Protein AF-A0A2H3KQE1-F1 (afdb_monomer)

Sequence (94 aa):
MSKENTKMSHEEELAEQARLIAWLQEQLEHQRAVNAELRRAVADLARTFQESLAAAYEAGESGDLEAIRRITRANQQHWQSYLQQIVAAARREK

Mean predicted aligned error: 8.05 Å

Organism: NCBI:txid1506545

Structure (mmCIF, N/CA/C/O backbone):
data_AF-A0A2H3KQE1-F1
#
_entry.id   AF-A0A2H3KQE1-F1
#
loop_
_atom_site.group_PDB
_atom_site.id
_atom_site.type_symbol
_atom_site.label_atom_id
_atom_site.label_alt_id
_atom_site.label_comp_id
_atom_site.label_asym_id
_atom_site.label_entity_id
_atom_site.label_seq_id
_atom_site.pdbx_PDB_ins_code
_atom_site.Cartn_x
_atom_site.Cartn_y
_atom_site.Cartn_z
_atom_site.occupancy
_atom_site.B_iso_or_equiv
_atom_site.auth_seq_id
_atom_site.auth_comp_id
_atom_site.auth_asym_id
_atom_site.auth_atom_id
_atom_site.pdbx_PDB_model_num
ATOM 1 N N . MET A 1 1 ? 43.157 20.644 -22.203 1.00 39.69 1 MET A N 1
ATOM 2 C CA . MET A 1 1 ? 42.815 19.347 -22.822 1.00 39.69 1 MET A CA 1
ATOM 3 C C . MET A 1 1 ? 41.308 19.310 -23.012 1.00 39.69 1 MET A C 1
ATOM 5 O O . MET A 1 1 ? 40.592 19.010 -22.063 1.00 39.69 1 MET A O 1
ATOM 9 N N . SER A 1 2 ? 40.825 19.737 -24.181 1.00 43.09 2 SER A N 1
ATOM 10 C CA . SER A 1 2 ? 39.405 19.616 -24.530 1.00 43.09 2 SER A CA 1
ATOM 11 C C . SER A 1 2 ? 39.088 18.144 -24.732 1.00 43.09 2 SER A C 1
ATOM 13 O O . SER A 1 2 ? 39.783 17.476 -25.491 1.00 43.09 2 SER A O 1
ATOM 15 N N . LYS A 1 3 ? 38.066 17.641 -24.039 1.00 51.59 3 LYS A N 1
ATOM 16 C CA . LYS A 1 3 ? 37.493 16.333 -24.344 1.00 51.59 3 LYS A CA 1
ATOM 17 C C . LYS A 1 3 ? 36.925 16.428 -25.759 1.00 51.59 3 LYS A C 1
ATOM 19 O O . LYS A 1 3 ? 36.006 17.213 -25.986 1.00 51.59 3 LYS A O 1
ATOM 24 N N . GLU A 1 4 ? 37.518 15.705 -26.703 1.00 52.47 4 GLU A N 1
ATOM 25 C CA . GLU A 1 4 ? 36.911 15.479 -28.011 1.00 52.47 4 GLU A CA 1
ATOM 26 C C . GLU A 1 4 ? 35.539 14.859 -27.773 1.00 52.47 4 GLU A C 1
ATOM 28 O O . GLU A 1 4 ? 35.413 13.759 -27.240 1.00 52.47 4 GLU A O 1
ATOM 33 N N . ASN A 1 5 ? 34.498 15.617 -28.096 1.00 57.75 5 ASN A N 1
ATOM 34 C CA . ASN A 1 5 ? 33.145 15.104 -28.139 1.00 57.75 5 ASN A CA 1
ATOM 35 C C . ASN A 1 5 ? 33.034 14.338 -29.461 1.00 57.75 5 ASN A C 1
ATOM 37 O O . ASN A 1 5 ? 32.697 14.918 -30.495 1.00 57.75 5 ASN A O 1
ATOM 41 N N . THR A 1 6 ? 33.460 13.074 -29.459 1.00 66.94 6 THR A N 1
ATOM 42 C CA . THR A 1 6 ? 33.397 12.207 -30.635 1.00 66.94 6 THR A CA 1
ATOM 43 C C . THR A 1 6 ? 31.931 12.034 -31.011 1.00 66.94 6 THR A C 1
ATOM 45 O O . THR A 1 6 ? 31.137 11.489 -30.248 1.00 66.94 6 THR A O 1
ATOM 48 N N . LYS A 1 7 ? 31.554 12.573 -32.169 1.00 78.00 7 LYS A N 1
ATOM 49 C CA . LYS A 1 7 ? 30.201 12.465 -32.709 1.00 78.00 7 LYS A CA 1
ATOM 50 C C . LYS A 1 7 ? 29.947 10.990 -33.030 1.00 78.00 7 LYS A C 1
ATOM 52 O O . LYS A 1 7 ? 30.688 10.424 -33.831 1.00 78.00 7 LYS A O 1
ATOM 57 N N . MET A 1 8 ? 28.958 10.381 -32.376 1.00 78.31 8 MET A N 1
ATOM 58 C CA . MET A 1 8 ? 28.561 8.997 -32.646 1.00 78.31 8 MET A CA 1
ATOM 59 C C . MET A 1 8 ? 28.133 8.856 -34.110 1.00 78.31 8 MET A C 1
ATOM 61 O O . MET A 1 8 ? 27.592 9.792 -34.706 1.00 78.31 8 MET A O 1
ATOM 65 N N . SER A 1 9 ? 28.402 7.701 -34.709 1.00 89.81 9 SER A N 1
ATOM 66 C CA . SER A 1 9 ? 27.851 7.361 -36.017 1.00 89.81 9 SER A CA 1
ATOM 67 C C . SER A 1 9 ? 26.338 7.156 -35.924 1.00 89.81 9 SER A C 1
ATOM 69 O O . SER A 1 9 ? 25.792 6.873 -34.859 1.00 89.81 9 SER A O 1
ATOM 71 N N . HIS A 1 10 ? 25.644 7.263 -37.055 1.00 88.62 10 HIS A N 1
ATOM 72 C CA . HIS A 1 10 ? 24.193 7.086 -37.092 1.00 88.62 10 HIS A CA 1
ATOM 73 C C . HIS A 1 10 ? 23.749 5.689 -36.612 1.00 88.62 10 HIS A C 1
ATOM 75 O O . HIS A 1 10 ? 22.725 5.556 -35.949 1.00 88.62 10 HIS A O 1
ATOM 81 N N . GLU A 1 11 ? 24.536 4.647 -36.894 1.00 91.88 11 GLU A N 1
ATOM 82 C CA . GLU A 1 11 ? 24.263 3.284 -36.418 1.00 91.88 11 GLU A CA 1
ATOM 83 C C . GLU A 1 11 ? 24.436 3.165 -34.896 1.00 91.88 11 GLU A C 1
ATOM 85 O O . GLU A 1 11 ? 23.618 2.532 -34.228 1.00 91.88 11 GLU A O 1
ATOM 90 N N . GLU A 1 12 ? 25.449 3.827 -34.330 1.00 92.00 12 GLU A N 1
ATOM 91 C CA . GLU A 1 12 ? 25.657 3.900 -32.880 1.00 92.00 12 GLU A CA 1
ATOM 92 C C . GLU A 1 12 ? 24.550 4.706 -32.185 1.00 92.00 12 GLU A C 1
ATOM 94 O O . GLU A 1 12 ? 24.071 4.296 -31.129 1.00 92.00 12 GLU A O 1
ATOM 99 N N . GLU A 1 13 ? 24.087 5.805 -32.790 1.00 93.88 13 GLU A N 1
ATOM 100 C CA . GLU A 1 13 ? 22.943 6.586 -32.302 1.00 93.88 13 GLU A CA 1
ATOM 101 C C . GLU A 1 13 ? 21.656 5.749 -32.269 1.00 93.88 13 GLU A C 1
ATOM 103 O O . GLU A 1 13 ? 20.919 5.791 -31.282 1.00 93.88 13 GLU A O 1
ATOM 108 N N . LEU A 1 14 ? 21.389 4.957 -33.313 1.00 95.56 14 LEU A N 1
ATOM 109 C CA . LEU A 1 14 ? 20.220 4.074 -33.375 1.00 95.56 14 LEU A CA 1
ATOM 110 C C . LEU A 1 14 ? 20.303 2.937 -32.349 1.00 95.56 14 LEU A C 1
ATOM 112 O O . LEU A 1 14 ? 19.311 2.632 -31.683 1.00 95.56 14 LEU A O 1
ATOM 116 N N . ALA A 1 15 ? 21.480 2.328 -32.184 1.00 95.56 15 ALA A N 1
ATOM 117 C CA . ALA A 1 15 ? 21.698 1.295 -31.176 1.00 95.56 15 ALA A CA 1
ATOM 118 C C . ALA A 1 15 ? 21.535 1.848 -29.752 1.00 95.56 15 ALA A C 1
ATOM 120 O O . ALA A 1 15 ? 20.940 1.198 -28.889 1.00 95.56 15 ALA A O 1
ATOM 121 N N . GLU A 1 16 ? 22.020 3.064 -29.499 1.00 94.25 16 GLU A N 1
ATOM 122 C CA . GLU A 1 16 ? 21.836 3.740 -28.217 1.00 94.25 16 GLU A CA 1
ATOM 123 C C . GLU A 1 16 ? 20.374 4.097 -27.962 1.00 94.25 16 GLU A C 1
ATOM 125 O O . GLU A 1 16 ? 19.845 3.817 -26.886 1.00 94.25 16 GLU A O 1
ATOM 130 N N . GLN A 1 17 ? 19.681 4.630 -28.968 1.00 96.62 17 GLN A N 1
ATOM 131 C CA . GLN A 1 17 ? 18.255 4.917 -28.874 1.00 96.62 17 GLN A CA 1
ATOM 132 C C . GLN A 1 17 ? 17.449 3.653 -28.546 1.00 96.62 17 GLN A C 1
ATOM 134 O O . GLN A 1 17 ? 16.587 3.693 -27.668 1.00 96.62 17 GLN A O 1
ATOM 139 N N . ALA A 1 18 ? 17.747 2.522 -29.189 1.00 97.31 18 ALA A N 1
ATOM 140 C CA . ALA A 1 18 ? 17.082 1.253 -28.906 1.00 97.31 18 ALA A CA 1
ATOM 141 C C . ALA A 1 18 ? 17.326 0.778 -27.462 1.00 97.31 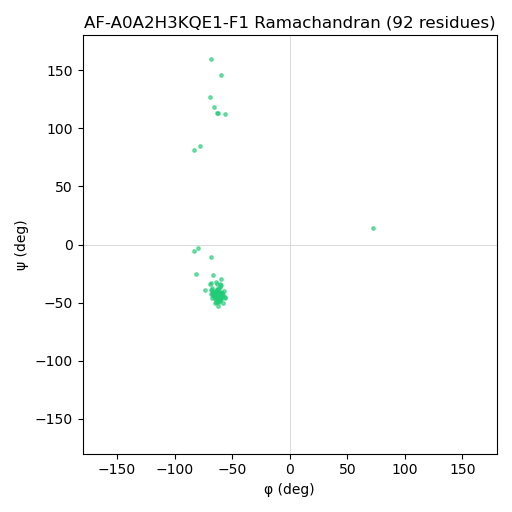18 ALA A C 1
ATOM 143 O O . ALA A 1 18 ? 16.385 0.350 -26.790 1.00 97.31 18 ALA A O 1
ATOM 144 N N . ARG A 1 19 ? 18.563 0.903 -26.957 1.00 97.38 19 ARG A N 1
ATOM 145 C CA . ARG A 1 19 ? 18.901 0.569 -25.562 1.00 97.38 19 ARG A CA 1
ATOM 146 C C . ARG A 1 19 ? 18.164 1.458 -24.565 1.00 97.38 19 ARG A C 1
ATOM 148 O O . ARG A 1 19 ? 17.602 0.945 -23.600 1.00 97.38 19 ARG A O 1
ATOM 155 N N . LEU A 1 20 ? 18.114 2.766 -24.816 1.00 97.75 20 LEU A N 1
ATOM 156 C CA . LEU A 1 20 ? 17.390 3.712 -23.967 1.00 97.75 20 LEU A CA 1
ATOM 157 C C . LEU A 1 20 ? 15.886 3.436 -23.961 1.00 97.75 20 LEU A C 1
ATOM 159 O O . LEU A 1 20 ? 15.272 3.459 -22.899 1.00 97.75 20 LEU A O 1
ATOM 163 N N . ILE A 1 21 ? 15.292 3.132 -25.118 1.00 97.81 21 ILE A N 1
ATOM 164 C CA . ILE A 1 21 ? 13.872 2.769 -25.205 1.00 97.81 21 ILE A CA 1
ATOM 165 C C . ILE A 1 21 ? 13.590 1.502 -24.395 1.00 97.81 21 ILE A C 1
ATOM 167 O O . ILE A 1 21 ? 12.638 1.491 -23.617 1.00 97.81 21 ILE A O 1
ATOM 171 N N . ALA A 1 22 ? 14.418 0.463 -24.534 1.00 97.94 22 ALA A N 1
ATOM 172 C CA . ALA A 1 22 ? 14.253 -0.778 -23.781 1.00 97.94 22 ALA A CA 1
ATOM 173 C C . ALA A 1 22 ? 14.352 -0.540 -22.265 1.00 97.94 22 ALA A C 1
ATOM 175 O O . ALA A 1 22 ? 13.497 -0.998 -21.508 1.00 97.94 22 ALA A O 1
ATOM 176 N N . TRP A 1 23 ? 15.338 0.247 -21.829 1.00 96.88 23 TRP A N 1
ATOM 177 C CA . TRP A 1 23 ? 15.482 0.614 -20.422 1.00 96.88 23 TRP A CA 1
ATOM 178 C C . TRP A 1 23 ? 14.277 1.419 -19.912 1.00 96.88 23 TRP A C 1
ATOM 180 O O . TRP A 1 23 ? 13.722 1.100 -18.864 1.00 96.88 23 TRP A O 1
ATOM 190 N N . LEU A 1 24 ? 13.805 2.420 -20.664 1.00 97.94 24 LEU A N 1
ATOM 191 C CA . LEU A 1 24 ? 12.627 3.215 -20.292 1.00 97.94 24 LEU A CA 1
ATOM 192 C C . LEU A 1 24 ? 11.356 2.362 -20.187 1.00 97.94 24 LEU A C 1
ATOM 194 O O . LEU A 1 24 ? 10.531 2.601 -19.306 1.00 97.94 24 LEU A O 1
ATOM 198 N N . GLN A 1 25 ? 11.194 1.370 -21.065 1.00 97.94 25 GLN A N 1
ATOM 199 C CA . GLN A 1 25 ? 10.087 0.414 -20.991 1.00 97.94 25 GLN A CA 1
ATOM 200 C C . GLN A 1 25 ? 10.162 -0.431 -19.717 1.00 97.94 25 GLN A C 1
ATOM 202 O O . GLN A 1 25 ? 9.155 -0.567 -19.024 1.00 97.94 25 GLN A O 1
ATOM 207 N N . GLU A 1 26 ? 11.345 -0.938 -19.368 1.00 96.88 26 GLU A N 1
ATOM 208 C CA . GLU A 1 26 ? 11.559 -1.683 -18.125 1.00 96.88 26 GLU A CA 1
ATOM 209 C C . GLU A 1 26 ? 11.234 -0.829 -16.891 1.00 96.88 26 GLU A C 1
ATOM 211 O O . GLU A 1 26 ? 10.491 -1.269 -16.011 1.00 96.88 26 GLU A O 1
ATOM 216 N N . GLN A 1 27 ? 11.709 0.421 -16.853 1.00 95.31 27 GLN A N 1
ATOM 217 C CA . GLN A 1 27 ? 11.407 1.339 -15.752 1.00 95.31 27 GLN A CA 1
ATOM 218 C C . GLN A 1 27 ? 9.907 1.650 -15.652 1.00 95.31 27 GLN A C 1
ATOM 220 O O . GLN A 1 27 ? 9.361 1.736 -14.551 1.00 95.31 27 GLN A O 1
ATOM 225 N N . LEU A 1 28 ? 9.214 1.792 -16.787 1.00 96.00 28 LEU A N 1
ATOM 226 C CA . LEU A 1 28 ? 7.772 2.031 -16.800 1.00 96.00 28 LEU A CA 1
ATOM 227 C C . LEU A 1 28 ? 6.990 0.837 -16.242 1.00 96.00 28 LEU A C 1
ATOM 229 O O . LEU A 1 28 ? 6.078 1.031 -15.435 1.00 96.00 28 LEU A O 1
ATOM 233 N N . GLU A 1 29 ? 7.331 -0.384 -16.653 1.00 96.31 29 GLU A N 1
ATOM 234 C CA . GLU A 1 29 ? 6.694 -1.599 -16.133 1.00 96.31 29 GLU A CA 1
ATOM 235 C C . GLU A 1 29 ? 6.978 -1.790 -14.643 1.00 96.31 29 GLU A C 1
ATOM 237 O O . GLU A 1 29 ? 6.062 -2.081 -13.868 1.00 96.31 29 GLU A O 1
ATOM 242 N N . HIS A 1 30 ? 8.210 -1.520 -14.211 1.00 89.56 30 HIS A N 1
ATOM 243 C CA . HIS A 1 30 ? 8.558 -1.519 -12.797 1.00 89.56 30 HIS A CA 1
ATOM 244 C C . HIS A 1 30 ? 7.692 -0.529 -12.002 1.00 89.56 30 HIS A C 1
ATOM 246 O O . HIS A 1 30 ? 7.037 -0.911 -11.030 1.00 89.56 30 HIS A O 1
ATOM 252 N N . GLN A 1 31 ? 7.584 0.723 -12.457 1.00 90.56 31 GLN A N 1
ATOM 253 C CA . GLN A 1 31 ? 6.769 1.736 -11.782 1.00 90.56 31 GLN A CA 1
ATOM 254 C C . GLN A 1 31 ? 5.276 1.373 -11.761 1.00 90.56 31 GLN A C 1
ATOM 256 O O . GLN A 1 31 ? 4.565 1.687 -10.801 1.00 90.56 31 GLN A O 1
ATOM 261 N N . ARG A 1 32 ? 4.767 0.713 -12.8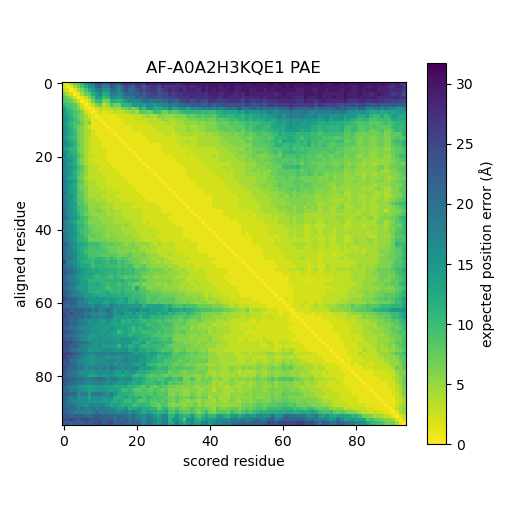09 1.00 93.75 32 ARG A N 1
ATOM 262 C CA . ARG A 1 32 ? 3.389 0.195 -12.847 1.00 93.75 32 ARG A CA 1
ATOM 263 C C . ARG A 1 32 ? 3.162 -0.866 -11.776 1.00 93.75 32 ARG A C 1
ATOM 265 O O . ARG A 1 32 ? 2.146 -0.790 -11.083 1.00 93.75 32 ARG A O 1
ATOM 272 N N . ALA A 1 33 ? 4.098 -1.800 -11.614 1.00 87.81 33 ALA A N 1
ATOM 273 C CA . ALA A 1 33 ? 4.026 -2.828 -10.580 1.00 87.81 33 ALA A CA 1
ATOM 274 C C . ALA A 1 33 ? 4.015 -2.207 -9.175 1.00 87.81 33 ALA A C 1
ATOM 276 O O . ALA A 1 33 ? 3.107 -2.485 -8.390 1.00 87.81 33 ALA A O 1
ATOM 277 N N . VAL A 1 34 ? 4.933 -1.277 -8.897 1.00 86.25 34 VAL A N 1
ATOM 278 C CA . VAL A 1 34 ? 4.990 -0.593 -7.594 1.00 86.25 34 VAL A CA 1
ATOM 279 C C . VAL A 1 34 ? 3.704 0.189 -7.313 1.00 86.25 34 VAL A C 1
ATOM 281 O O . VAL A 1 34 ? 3.126 0.092 -6.231 1.00 86.25 34 VAL A O 1
ATOM 284 N N . ASN A 1 35 ? 3.178 0.910 -8.306 1.00 88.88 35 ASN A N 1
ATOM 285 C CA . ASN A 1 35 ? 1.908 1.621 -8.158 1.00 88.88 35 ASN A CA 1
ATOM 286 C C . ASN A 1 35 ? 0.733 0.682 -7.847 1.00 88.88 35 ASN A C 1
ATOM 288 O O . ASN A 1 35 ? -0.165 1.058 -7.090 1.00 88.88 35 ASN A O 1
ATOM 292 N N . ALA A 1 36 ? 0.708 -0.520 -8.426 1.00 88.38 36 ALA A N 1
ATOM 293 C CA . ALA A 1 36 ? -0.324 -1.508 -8.131 1.00 88.38 36 ALA A CA 1
ATOM 294 C C . ALA A 1 36 ? -0.230 -2.001 -6.677 1.00 88.38 36 ALA A C 1
ATOM 296 O O . ALA A 1 36 ? -1.251 -2.067 -5.987 1.00 88.38 36 ALA A O 1
ATOM 297 N N . GLU A 1 37 ? 0.982 -2.272 -6.188 1.00 85.88 37 GLU A N 1
ATOM 298 C CA . GLU A 1 37 ? 1.220 -2.663 -4.795 1.00 85.88 37 GLU A CA 1
ATOM 299 C C . GLU A 1 37 ? 0.824 -1.557 -3.811 1.00 85.88 37 GLU A C 1
ATOM 301 O O . GLU A 1 37 ? 0.107 -1.823 -2.845 1.00 85.88 37 GLU A O 1
ATOM 306 N N . LEU A 1 38 ? 1.198 -0.304 -4.088 1.00 84.75 38 LEU A N 1
ATOM 307 C CA . LEU A 1 38 ? 0.819 0.846 -3.264 1.00 84.75 38 LEU A CA 1
ATOM 308 C C . LEU A 1 38 ? -0.700 1.026 -3.206 1.00 84.75 38 LEU A C 1
ATOM 310 O O . LEU A 1 38 ? -1.260 1.195 -2.123 1.00 84.75 38 LEU A O 1
ATOM 314 N N . ARG A 1 39 ? -1.392 0.947 -4.350 1.00 87.38 39 ARG A N 1
ATOM 315 C CA . ARG A 1 39 ? -2.862 1.038 -4.394 1.00 87.38 39 ARG A CA 1
ATOM 316 C C . ARG A 1 39 ? -3.518 -0.062 -3.568 1.00 87.38 39 ARG A C 1
ATOM 318 O O . ARG A 1 39 ? -4.479 0.218 -2.856 1.00 87.38 39 ARG A O 1
ATOM 325 N N . ARG A 1 40 ? -2.994 -1.289 -3.637 1.00 86.69 40 ARG A N 1
ATOM 326 C CA . ARG A 1 40 ? -3.482 -2.411 -2.829 1.00 86.69 40 ARG A CA 1
ATOM 327 C C . ARG A 1 40 ? -3.270 -2.158 -1.337 1.00 86.69 40 ARG A C 1
ATOM 329 O O . ARG A 1 40 ? -4.231 -2.259 -0.581 1.00 86.69 40 ARG A O 1
ATOM 336 N N . ALA A 1 41 ? -2.065 -1.760 -0.932 1.00 83.56 41 ALA A N 1
ATOM 337 C CA . ALA A 1 41 ? -1.747 -1.468 0.465 1.00 83.56 41 ALA A CA 1
ATOM 338 C C . ALA A 1 41 ? -2.632 -0.346 1.039 1.00 83.56 41 ALA A C 1
ATOM 340 O O . ALA A 1 41 ? -3.134 -0.455 2.157 1.00 83.56 41 ALA A O 1
ATOM 341 N N . VAL A 1 42 ? -2.882 0.710 0.258 1.00 85.38 42 VAL A N 1
ATOM 342 C CA . VAL A 1 42 ? -3.782 1.807 0.647 1.00 85.38 42 VAL A CA 1
ATOM 343 C C . VAL A 1 42 ? -5.235 1.337 0.749 1.00 85.38 42 V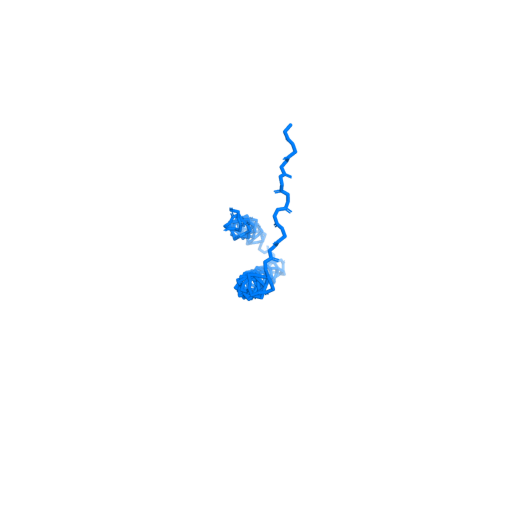AL A C 1
ATOM 345 O O . VAL A 1 42 ? -5.927 1.712 1.694 1.00 85.38 42 VAL A O 1
ATOM 348 N N . ALA A 1 43 ? -5.709 0.506 -0.183 1.00 88.12 43 ALA A N 1
ATOM 349 C CA . ALA A 1 43 ? -7.062 -0.045 -0.127 1.00 88.12 43 ALA A CA 1
ATOM 350 C C . ALA A 1 43 ? -7.261 -0.961 1.094 1.00 88.12 43 ALA A C 1
ATOM 352 O O . ALA A 1 43 ? -8.295 -0.882 1.758 1.00 88.12 43 ALA A O 1
ATOM 353 N N . ASP A 1 44 ? -6.264 -1.789 1.418 1.00 85.31 44 ASP A N 1
ATOM 354 C CA . ASP A 1 44 ? -6.265 -2.625 2.622 1.00 85.31 44 ASP A CA 1
ATOM 355 C C . ASP A 1 44 ? -6.330 -1.774 3.894 1.00 85.31 44 ASP A C 1
ATOM 357 O O . ASP A 1 44 ? -7.144 -2.039 4.778 1.00 85.31 44 ASP A O 1
ATOM 361 N N .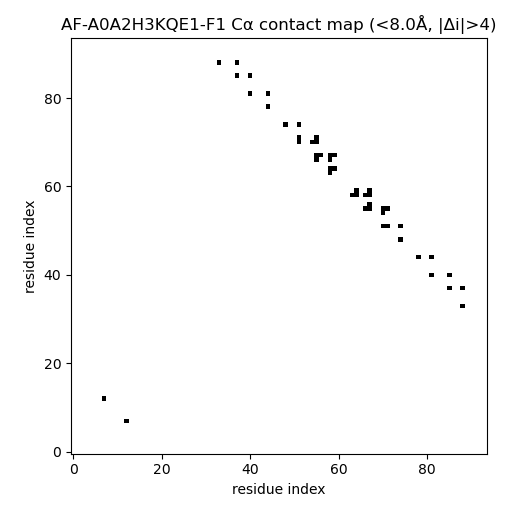 LEU A 1 45 ? -5.535 -0.705 3.954 1.00 84.88 45 LEU A N 1
ATOM 362 C CA . LEU A 1 45 ? -5.538 0.235 5.068 1.00 84.88 45 LEU A CA 1
ATOM 363 C C . LEU A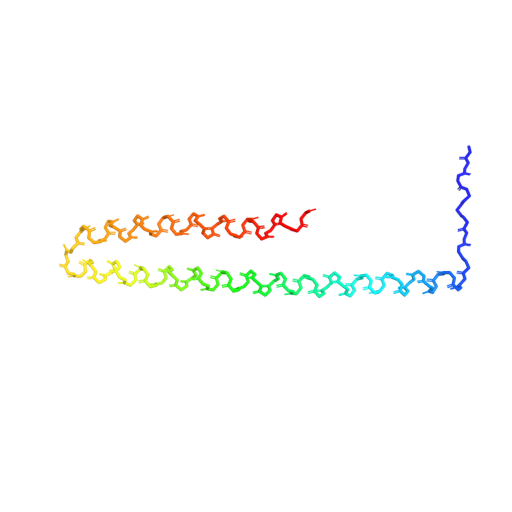 1 45 ? -6.895 0.934 5.241 1.00 84.88 45 LEU A C 1
ATOM 365 O O . LEU A 1 45 ? -7.409 1.017 6.358 1.00 84.88 45 LEU A O 1
ATOM 369 N N . ALA A 1 46 ? -7.482 1.424 4.147 1.00 86.94 46 ALA A N 1
ATOM 370 C CA . ALA A 1 46 ? -8.778 2.095 4.176 1.00 86.94 46 ALA A CA 1
ATOM 371 C C . ALA A 1 46 ? -9.879 1.167 4.708 1.00 86.94 46 ALA A C 1
ATOM 373 O O . ALA A 1 46 ? -10.676 1.586 5.547 1.00 86.94 46 ALA A O 1
ATOM 374 N N . ARG A 1 47 ? -9.878 -0.101 4.277 1.00 88.81 47 ARG A N 1
ATOM 375 C CA . ARG A 1 47 ? -10.831 -1.110 4.750 1.00 88.81 47 ARG A CA 1
ATOM 376 C C . ARG A 1 47 ? -10.691 -1.365 6.248 1.00 88.81 47 ARG A C 1
ATOM 378 O O . ARG A 1 47 ? -11.672 -1.227 6.970 1.00 88.81 47 ARG A O 1
ATOM 385 N N . THR A 1 48 ? -9.480 -1.661 6.725 1.00 87.06 48 THR A N 1
ATOM 386 C CA . THR A 1 48 ? -9.231 -1.912 8.154 1.00 87.06 48 THR A CA 1
ATOM 387 C C . THR A 1 48 ? -9.668 -0.721 9.008 1.00 87.06 48 THR A C 1
ATOM 389 O O . THR A 1 48 ? -10.278 -0.890 10.064 1.00 87.06 48 THR A O 1
ATOM 392 N N . PHE A 1 49 ? -9.407 0.503 8.540 1.00 85.12 49 PHE A N 1
ATOM 393 C CA . PHE A 1 49 ? -9.852 1.709 9.231 1.00 85.12 49 PHE A CA 1
ATOM 394 C C . PHE A 1 49 ? -11.383 1.817 9.279 1.00 85.12 49 PHE A C 1
ATOM 396 O O . PHE A 1 49 ? -11.938 2.060 10.348 1.00 85.12 49 PHE 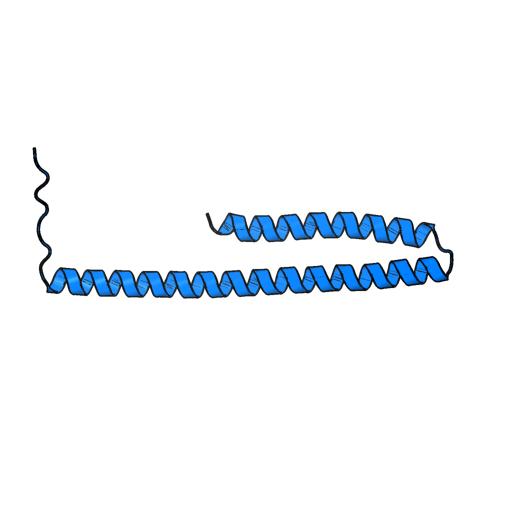A O 1
ATOM 403 N N . GLN A 1 50 ? -12.076 1.578 8.165 1.00 89.75 50 GLN A N 1
ATOM 404 C CA . GLN A 1 50 ? -13.543 1.596 8.111 1.00 89.75 50 GLN A CA 1
ATOM 405 C C . GLN A 1 50 ? -14.175 0.547 9.034 1.00 89.75 50 GLN A C 1
ATOM 407 O O . GLN A 1 50 ? -15.062 0.884 9.816 1.00 89.75 50 GLN A O 1
ATOM 412 N N . GLU A 1 51 ? -13.693 -0.696 8.989 1.00 91.38 51 GLU A N 1
ATOM 413 C CA . GLU A 1 51 ? -14.182 -1.795 9.834 1.00 91.38 51 GLU A CA 1
ATOM 414 C C . GLU A 1 51 ? -14.011 -1.470 11.320 1.00 91.38 51 GLU A C 1
ATOM 416 O O . GLU A 1 51 ? -14.924 -1.631 12.128 1.00 91.38 51 GLU A O 1
ATOM 421 N N . SER A 1 52 ? -12.847 -0.939 11.682 1.00 90.38 52 SER A N 1
ATOM 422 C CA . SER A 1 52 ? -12.571 -0.574 13.064 1.00 90.38 52 SER A CA 1
ATOM 423 C C . SER A 1 52 ? -13.394 0.616 13.564 1.00 90.38 52 SER A C 1
ATOM 425 O O . SER A 1 52 ? -13.758 0.659 14.739 1.00 90.38 52 SER A O 1
ATOM 427 N N . LEU A 1 53 ? -13.708 1.575 12.687 1.00 89.00 53 LEU A N 1
ATOM 428 C CA . LEU A 1 53 ? -14.574 2.701 13.017 1.00 89.00 53 LEU A CA 1
ATOM 429 C C . LEU A 1 53 ? -16.001 2.211 13.273 1.00 89.00 53 LEU A C 1
ATOM 431 O O . LEU A 1 53 ? -16.610 2.629 14.254 1.00 89.00 53 LEU A O 1
ATOM 435 N N . ALA A 1 54 ? -16.502 1.300 12.434 1.00 92.44 54 ALA A N 1
ATOM 4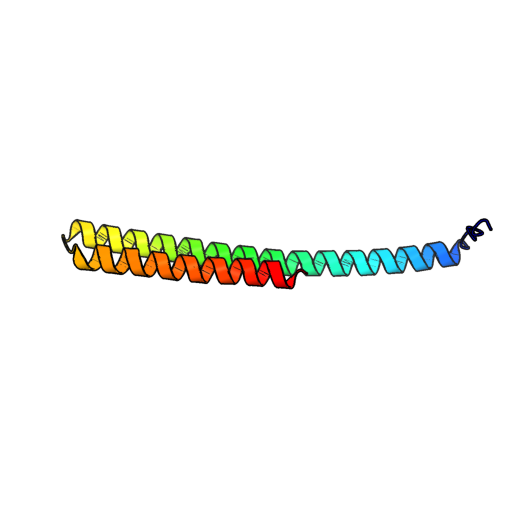36 C CA . ALA A 1 54 ? -17.804 0.671 12.627 1.00 92.44 54 ALA A CA 1
ATOM 437 C C . ALA A 1 54 ? -17.868 -0.086 13.964 1.00 92.44 54 ALA A C 1
ATOM 439 O O . ALA A 1 54 ? -18.779 0.147 14.753 1.00 92.44 54 ALA A O 1
ATOM 440 N N . ALA A 1 55 ? -16.851 -0.891 14.284 1.00 92.31 55 ALA A N 1
ATOM 441 C CA . ALA A 1 55 ? -16.791 -1.614 15.555 1.00 92.31 55 ALA A CA 1
ATOM 442 C C . ALA A 1 55 ? -16.724 -0.675 16.776 1.00 92.31 55 ALA A C 1
ATOM 444 O O . ALA A 1 55 ? -17.348 -0.934 17.806 1.00 92.31 55 ALA A O 1
ATOM 445 N N . ALA A 1 56 ? -15.974 0.429 16.682 1.00 90.06 56 ALA A N 1
ATOM 446 C CA . ALA A 1 56 ? -15.921 1.430 17.748 1.00 90.06 56 ALA A CA 1
ATOM 447 C C . ALA A 1 56 ? -17.264 2.158 17.916 1.00 90.06 56 ALA A C 1
ATOM 449 O O . ALA A 1 56 ? -17.658 2.450 19.044 1.00 90.06 56 ALA A O 1
ATOM 450 N N . TYR A 1 57 ? -17.959 2.434 16.809 1.00 90.38 57 TYR A N 1
ATOM 451 C CA . TYR A 1 57 ? -19.292 3.029 16.817 1.00 90.38 57 TYR A CA 1
ATOM 452 C C . TYR A 1 57 ? -20.308 2.104 17.501 1.00 90.38 57 TYR A C 1
ATOM 454 O O . TYR A 1 57 ? -20.976 2.531 18.438 1.00 90.38 57 TYR A O 1
ATOM 462 N N . GLU A 1 58 ? -20.350 0.823 17.126 1.00 94.56 58 GLU A N 1
ATOM 463 C CA . GLU A 1 58 ? -21.220 -0.181 17.756 1.00 94.56 58 GLU A CA 1
ATOM 464 C C . GLU A 1 58 ? -20.950 -0.329 19.262 1.00 94.56 58 GLU A C 1
ATOM 466 O O . GLU A 1 58 ? -21.885 -0.363 20.063 1.00 94.56 58 GLU A O 1
ATOM 471 N N . ALA A 1 59 ? -19.677 -0.344 19.671 1.00 94.56 59 ALA A N 1
ATOM 472 C CA . ALA A 1 59 ? -19.303 -0.365 21.086 1.00 94.56 59 ALA A CA 1
ATOM 473 C C . ALA A 1 59 ? -19.742 0.907 21.837 1.00 94.56 59 ALA A C 1
ATOM 475 O O . ALA A 1 59 ? -20.066 0.856 23.026 1.00 94.56 59 ALA A O 1
ATOM 476 N N . GLY A 1 60 ? -19.757 2.053 21.150 1.00 92.75 60 GLY A N 1
ATOM 477 C CA . GLY A 1 60 ? -20.297 3.308 21.668 1.00 92.75 60 GLY A CA 1
ATOM 478 C C . GLY A 1 60 ? -21.799 3.237 21.912 1.00 92.75 60 GLY A C 1
ATOM 479 O O . GLY A 1 60 ? -22.247 3.585 23.004 1.00 92.75 60 GLY A O 1
ATOM 480 N N . GLU A 1 61 ? -22.554 2.719 20.944 1.00 96.56 61 GLU A N 1
ATOM 481 C CA . GLU A 1 61 ? -24.004 2.507 21.063 1.00 96.56 61 GLU A CA 1
ATOM 482 C C . GLU A 1 61 ? -24.351 1.538 22.206 1.00 96.56 61 GLU A C 1
ATOM 484 O O . GLU A 1 61 ? -25.345 1.727 22.906 1.00 96.56 61 GLU A O 1
ATOM 489 N N . SER A 1 62 ? -23.508 0.531 22.463 1.00 95.50 62 SER A N 1
ATOM 490 C CA . SER A 1 62 ? -23.703 -0.415 23.570 1.00 95.50 62 SER A CA 1
ATOM 491 C C . SER A 1 62 ? -23.193 0.083 24.930 1.00 95.50 62 SER A C 1
ATOM 493 O O . SER A 1 62 ? -23.351 -0.618 25.931 1.00 95.50 62 SER A O 1
ATOM 495 N N . GLY A 1 63 ? -22.537 1.247 24.988 1.00 94.88 63 GLY A N 1
ATOM 496 C CA . GLY A 1 63 ? -21.928 1.790 26.206 1.00 94.88 63 GLY A CA 1
ATOM 497 C C . GLY A 1 63 ? -20.659 1.064 26.685 1.00 94.88 63 GLY A C 1
ATOM 498 O O . GLY A 1 63 ? -20.222 1.288 27.816 1.00 94.88 63 GLY A O 1
ATOM 499 N N . ASP A 1 64 ? -20.039 0.214 25.856 1.00 95.56 64 ASP A N 1
ATOM 500 C CA . ASP A 1 64 ? -18.804 -0.503 26.209 1.00 95.56 64 ASP A CA 1
ATOM 501 C C . ASP A 1 64 ? -17.569 0.379 25.961 1.00 95.56 64 ASP A C 1
ATOM 503 O O . ASP A 1 64 ? -16.852 0.283 24.960 1.00 95.56 64 ASP A O 1
ATOM 507 N N . LEU A 1 65 ? -17.297 1.257 26.928 1.00 93.06 65 LEU A N 1
ATOM 508 C CA . LEU A 1 65 ? -16.144 2.159 26.901 1.00 93.06 65 LEU A CA 1
ATOM 509 C C . LEU A 1 65 ? -14.796 1.423 26.840 1.00 93.06 65 LEU A C 1
ATOM 511 O O . LEU A 1 65 ? -13.826 1.957 26.292 1.00 93.06 65 LEU A O 1
ATOM 515 N N . GLU A 1 66 ? -14.703 0.212 27.392 1.00 94.19 66 GLU A N 1
ATOM 516 C CA . GLU A 1 66 ? -13.469 -0.573 27.350 1.00 94.19 66 GLU A CA 1
ATOM 517 C C . GLU A 1 66 ? -13.228 -1.138 25.947 1.00 94.19 66 GLU A C 1
ATOM 519 O O . GLU A 1 66 ? -12.097 -1.086 25.455 1.00 94.19 66 GLU A O 1
ATOM 524 N N . ALA A 1 67 ? -14.273 -1.594 25.253 1.00 91.56 67 ALA A N 1
ATOM 525 C CA . ALA A 1 67 ? -14.175 -1.968 23.845 1.00 91.56 67 ALA A CA 1
ATOM 526 C C . ALA A 1 67 ? -13.738 -0.790 22.967 1.00 91.56 67 ALA A C 1
ATOM 528 O O . ALA A 1 67 ? -12.782 -0.942 22.203 1.00 91.56 67 ALA A O 1
ATOM 529 N N . ILE A 1 68 ? -14.326 0.400 23.139 1.00 92.06 68 ILE A N 1
ATOM 530 C CA . ILE A 1 68 ? -13.924 1.607 22.391 1.00 92.06 68 ILE A CA 1
ATOM 531 C C . ILE A 1 68 ? -12.426 1.897 22.574 1.00 92.06 68 ILE A C 1
ATOM 533 O O . ILE A 1 68 ? -11.701 2.134 21.600 1.00 92.06 68 ILE A O 1
ATOM 537 N N . ARG A 1 69 ? -11.928 1.837 23.818 1.00 92.19 69 ARG A N 1
ATOM 538 C CA . ARG A 1 69 ? -10.508 2.067 24.137 1.00 92.19 69 ARG A CA 1
ATOM 539 C C . ARG A 1 69 ? -9.601 1.013 23.512 1.00 92.19 69 ARG A C 1
ATOM 541 O O . ARG A 1 69 ? -8.548 1.368 22.976 1.00 92.19 69 ARG A O 1
ATOM 548 N N . ARG A 1 70 ? -9.984 -0.267 23.574 1.00 93.62 70 ARG A N 1
ATOM 549 C CA . ARG A 1 70 ? -9.227 -1.365 22.950 1.00 93.62 70 ARG A CA 1
ATOM 550 C C . ARG A 1 70 ? -9.139 -1.182 21.437 1.00 93.62 70 ARG A C 1
ATOM 552 O O . ARG A 1 70 ? -8.034 -1.223 20.903 1.00 93.62 70 ARG A O 1
ATOM 559 N N . ILE A 1 71 ? -10.266 -0.918 20.776 1.00 91.81 71 ILE A N 1
ATOM 560 C CA . ILE A 1 71 ? -10.339 -0.743 19.318 1.00 91.81 71 ILE A CA 1
ATOM 561 C C . ILE A 1 71 ? -9.509 0.467 18.884 1.00 91.81 71 ILE A C 1
ATOM 563 O O . ILE A 1 71 ? -8.666 0.355 17.999 1.00 91.81 71 ILE A O 1
ATOM 567 N N . THR A 1 72 ? -9.649 1.600 19.573 1.00 85.62 72 THR A N 1
ATOM 568 C CA . THR A 1 72 ? -8.873 2.814 19.271 1.00 85.62 72 THR A CA 1
ATOM 569 C C . THR A 1 72 ? -7.361 2.580 19.385 1.00 85.62 72 THR A C 1
ATOM 571 O O . THR A 1 72 ? -6.595 3.021 18.527 1.00 85.62 72 THR A O 1
ATOM 574 N N . ARG A 1 73 ? -6.904 1.853 20.415 1.00 87.88 73 ARG A N 1
ATOM 575 C CA . ARG A 1 73 ? -5.477 1.512 20.569 1.00 87.88 73 ARG A CA 1
ATOM 576 C C . ARG A 1 73 ? -4.994 0.537 19.496 1.00 87.88 73 ARG A C 1
ATOM 578 O O . ARG A 1 73 ? -3.907 0.735 18.957 1.00 87.88 73 ARG A O 1
ATOM 585 N N . ALA A 1 74 ? -5.786 -0.485 19.176 1.00 87.44 74 ALA A N 1
ATOM 586 C CA . ALA A 1 74 ? -5.463 -1.430 18.109 1.00 87.44 74 ALA A CA 1
ATOM 587 C C . ALA A 1 74 ? -5.336 -0.708 16.757 1.00 87.44 74 ALA A C 1
ATOM 589 O O . ALA A 1 74 ? -4.362 -0.913 16.038 1.00 87.44 74 ALA A O 1
ATOM 590 N N . ASN A 1 75 ? -6.234 0.236 16.467 1.00 84.62 75 ASN A N 1
ATOM 591 C CA . ASN A 1 75 ? -6.157 1.083 15.277 1.00 84.62 75 ASN A CA 1
ATOM 592 C C . ASN A 1 75 ? -4.871 1.887 15.199 1.00 84.62 75 ASN A C 1
ATOM 594 O O . ASN A 1 75 ? -4.248 1.950 14.141 1.00 84.62 75 ASN A O 1
ATOM 598 N N . GLN A 1 76 ? -4.450 2.479 16.316 1.00 82.19 76 GLN A N 1
ATOM 599 C CA . GLN A 1 76 ? -3.192 3.213 16.369 1.00 82.19 76 GLN A CA 1
ATOM 600 C C . GLN A 1 76 ? -1.999 2.303 16.036 1.00 82.19 76 GLN A C 1
ATOM 602 O O . GLN A 1 76 ? -1.107 2.714 15.296 1.00 82.19 76 GLN A O 1
ATOM 607 N N . GLN A 1 77 ? -1.982 1.067 16.543 1.00 83.19 77 GLN A N 1
ATOM 608 C CA . GLN A 1 77 ? -0.923 0.095 16.250 1.00 83.19 77 GLN A CA 1
ATOM 609 C C . GLN A 1 77 ? -0.947 -0.360 14.787 1.00 83.19 77 GLN A C 1
ATOM 611 O O . GLN A 1 77 ? 0.096 -0.364 14.129 1.00 83.19 77 GLN A O 1
ATOM 616 N N . HIS A 1 78 ? -2.127 -0.686 14.255 1.00 82.62 78 HIS A N 1
ATOM 617 C CA . HIS A 1 78 ? -2.293 -1.057 12.852 1.00 82.62 78 HIS A CA 1
ATOM 618 C C . HIS A 1 78 ? -1.837 0.075 11.927 1.00 82.62 78 HIS A C 1
ATOM 620 O O . HIS A 1 78 ? -1.066 -0.172 11.004 1.00 82.62 78 HIS A O 1
ATOM 626 N N . TRP A 1 79 ? -2.208 1.326 12.223 1.00 80.81 79 TRP A N 1
ATOM 627 C CA . TRP A 1 79 ? -1.770 2.501 11.466 1.00 80.81 79 TRP A CA 1
ATOM 628 C C . TRP A 1 79 ? -0.242 2.615 11.387 1.00 80.81 79 TRP A C 1
ATOM 630 O O . TRP A 1 79 ? 0.311 2.833 10.310 1.00 80.81 79 TRP A O 1
ATOM 640 N N . GLN A 1 80 ? 0.455 2.410 12.509 1.00 82.62 80 GLN A N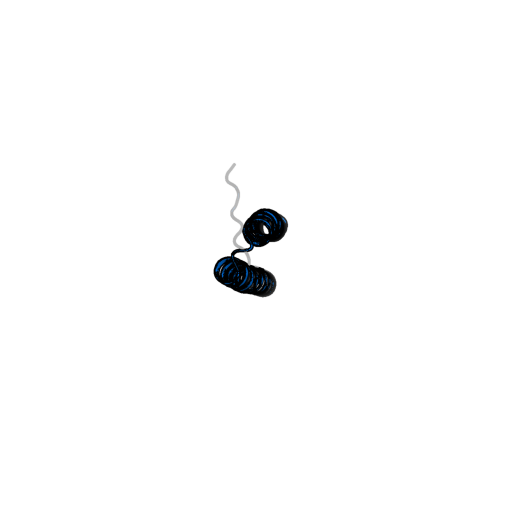 1
ATOM 641 C CA . GLN A 1 80 ? 1.921 2.426 12.532 1.00 82.62 80 GLN A CA 1
ATOM 642 C C . GLN A 1 80 ? 2.525 1.302 11.686 1.00 82.62 80 GLN A C 1
ATOM 644 O O . GLN A 1 80 ? 3.476 1.539 10.942 1.00 82.62 80 GLN A O 1
ATOM 649 N N . SER A 1 81 ? 1.956 0.095 11.748 1.00 83.06 81 SER A N 1
ATOM 650 C CA . SER A 1 81 ? 2.409 -1.026 10.918 1.00 83.06 81 SER A CA 1
ATOM 651 C C . SER A 1 81 ? 2.213 -0.747 9.423 1.00 83.06 81 SER A C 1
ATOM 653 O O . SER A 1 81 ? 3.134 -0.946 8.631 1.00 83.06 81 SER A O 1
ATOM 655 N N . TYR A 1 82 ? 1.058 -0.204 9.031 1.00 80.50 82 TYR A N 1
ATOM 656 C CA . TYR A 1 82 ? 0.786 0.153 7.637 1.00 80.50 82 TYR A CA 1
ATOM 657 C C . TYR A 1 82 ? 1.716 1.255 7.122 1.00 80.50 82 TYR A C 1
ATOM 659 O O . TYR A 1 82 ? 2.259 1.132 6.023 1.00 80.50 82 TYR A O 1
ATOM 667 N N . LEU A 1 83 ? 1.978 2.297 7.919 1.00 81.50 83 LEU A N 1
ATOM 668 C CA . LEU A 1 83 ? 2.955 3.330 7.564 1.00 81.50 83 LEU A CA 1
ATOM 669 C C . LEU A 1 83 ? 4.351 2.740 7.339 1.00 81.50 83 LEU A C 1
ATOM 671 O O . LEU A 1 83 ? 5.024 3.111 6.378 1.00 81.50 83 LEU A O 1
ATOM 675 N N . GLN A 1 84 ? 4.780 1.794 8.179 1.00 84.19 84 GLN A N 1
ATOM 676 C CA . GLN A 1 84 ? 6.059 1.107 7.989 1.00 84.19 84 GLN A CA 1
ATOM 677 C C . GLN A 1 84 ? 6.099 0.309 6.685 1.00 84.19 84 GLN A C 1
ATOM 679 O O . GLN A 1 84 ? 7.118 0.340 5.999 1.00 84.19 84 GLN A O 1
ATOM 684 N N . GLN A 1 85 ? 5.007 -0.362 6.309 1.00 81.62 85 GLN A N 1
ATOM 685 C CA . GLN A 1 85 ? 4.928 -1.105 5.047 1.00 81.62 85 GLN A CA 1
A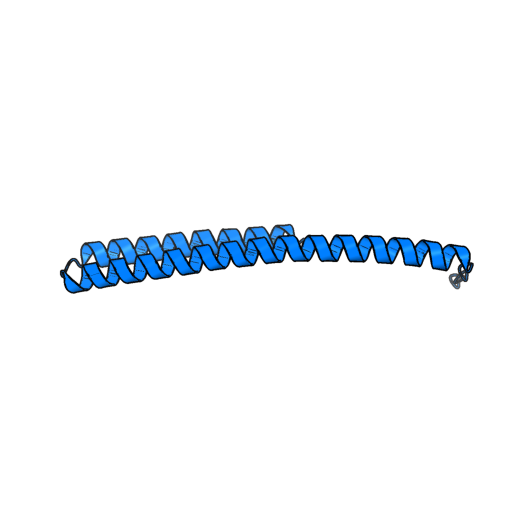TOM 686 C C . GLN A 1 85 ? 5.008 -0.177 3.830 1.00 81.62 85 GLN A C 1
ATOM 688 O O . GLN A 1 85 ? 5.781 -0.455 2.914 1.00 81.62 85 GLN A O 1
ATOM 693 N N . ILE A 1 86 ? 4.292 0.954 3.847 1.00 78.88 86 ILE A N 1
ATOM 694 C CA . ILE A 1 86 ? 4.348 1.964 2.777 1.00 78.88 86 ILE A CA 1
ATOM 695 C C . ILE A 1 86 ? 5.761 2.548 2.666 1.00 78.88 86 ILE A C 1
ATOM 697 O O . ILE A 1 86 ? 6.322 2.614 1.575 1.00 78.88 86 ILE A O 1
ATOM 701 N N . VAL A 1 87 ? 6.378 2.918 3.794 1.00 82.44 87 VAL A N 1
ATOM 702 C CA . VAL A 1 87 ? 7.755 3.435 3.816 1.00 82.44 87 VAL A CA 1
ATOM 703 C C . VAL A 1 87 ? 8.754 2.380 3.337 1.00 82.44 87 VAL A C 1
ATOM 705 O O . VAL A 1 87 ? 9.695 2.719 2.627 1.00 82.44 87 VAL A O 1
ATOM 708 N N . ALA A 1 88 ? 8.576 1.107 3.692 1.00 80.44 88 ALA A N 1
ATOM 709 C CA . ALA A 1 88 ? 9.440 0.022 3.234 1.00 80.44 88 ALA A CA 1
ATOM 710 C C . ALA A 1 88 ? 9.271 -0.281 1.737 1.00 80.44 88 ALA A C 1
ATOM 712 O O . ALA A 1 88 ? 10.246 -0.650 1.084 1.00 80.44 88 ALA A O 1
ATOM 713 N N . ALA A 1 89 ? 8.062 -0.136 1.188 1.00 74.25 89 ALA A N 1
ATOM 714 C CA . ALA A 1 89 ? 7.824 -0.213 -0.252 1.00 74.25 89 ALA A CA 1
ATOM 715 C C . ALA A 1 89 ? 8.533 0.944 -0.973 1.00 74.25 89 ALA A C 1
ATOM 717 O O . ALA A 1 89 ? 9.356 0.693 -1.843 1.00 74.25 89 ALA A O 1
ATOM 718 N N . ALA A 1 90 ? 8.344 2.182 -0.505 1.00 74.12 90 ALA A N 1
ATOM 719 C CA . ALA A 1 90 ? 8.976 3.373 -1.082 1.00 74.12 90 ALA A CA 1
ATOM 720 C C . ALA A 1 90 ? 10.510 3.421 -0.906 1.00 74.12 90 ALA A C 1
ATOM 722 O O . ALA A 1 90 ? 11.223 4.055 -1.671 1.00 74.12 90 ALA A O 1
ATOM 723 N N . ARG A 1 91 ? 11.069 2.774 0.127 1.00 75.88 91 ARG A N 1
ATOM 724 C CA . ARG A 1 91 ? 12.531 2.707 0.332 1.00 75.88 91 ARG A CA 1
ATOM 725 C C . ARG A 1 91 ? 13.215 1.636 -0.502 1.00 75.88 91 ARG A C 1
ATOM 727 O O . ARG A 1 91 ? 14.401 1.782 -0.761 1.00 75.88 91 ARG A O 1
ATOM 734 N N . ARG A 1 92 ? 12.497 0.584 -0.903 1.00 60.00 92 ARG A N 1
ATOM 735 C CA . ARG A 1 92 ? 13.005 -0.404 -1.866 1.00 60.00 92 ARG A CA 1
ATOM 736 C C . ARG A 1 92 ? 13.174 0.181 -3.274 1.00 60.00 92 ARG A C 1
ATOM 738 O O . ARG A 1 92 ? 13.804 -0.462 -4.100 1.00 60.00 92 ARG A O 1
ATOM 745 N N . GLU A 1 93 ? 12.663 1.391 -3.511 1.00 52.88 93 GLU A N 1
ATOM 746 C CA . GLU A 1 93 ? 12.846 2.176 -4.739 1.00 52.88 93 GLU A CA 1
ATOM 747 C C . GLU A 1 93 ? 14.203 2.922 -4.816 1.00 52.88 93 GLU A C 1
ATOM 749 O O . GLU A 1 93 ? 14.457 3.585 -5.820 1.00 52.88 93 GLU A O 1
ATOM 754 N N . LYS A 1 94 ? 15.067 2.869 -3.783 1.00 45.69 94 LYS A N 1
ATOM 755 C CA . LYS A 1 94 ? 16.423 3.466 -3.790 1.00 45.69 94 LYS A CA 1
ATOM 756 C C . LYS A 1 94 ? 17.517 2.411 -3.846 1.00 45.69 94 LYS A C 1
ATOM 758 O O . LYS A 1 94 ? 18.518 2.687 -4.541 1.00 45.69 94 LYS A O 1
#

pLDDT: mean 85.61, std 12.55, range [39.69, 97.94]

Nearest PDB structures (foldseek):
  6zw6-assembly1_A  TM=3.661E-01  e=3.399E+00  Nostoc punctiforme
  6zw4-assembly1_E  TM=3.033E-01  e=3.638E+00  Nostoc punctiforme
  6zw4-assembly1_A  TM=3.269E-01  e=4.462E+00  Nostoc punctiforme
  6zw5-assembly1_A  TM=3.305E-01  e=5.856E+00  Nostoc punctiforme

Foldseek 3Di:
DDDPPPDDDPVRVVVVVVVVVVVVVVVVVVVVVLVVVLVVLVVVLVVLVVVLVVQLVVCVVVVVPVSNVVSVVVNVVVVVVSVVVNVVSVVVVD

Solvent-accessible surface area (backbone atoms only — not comparable to full-atom values): 5300 Å² total; per-residue (Å²): 136,81,80,78,81,75,78,73,52,72,67,54,49,51,54,49,49,52,52,52,51,52,51,51,50,52,52,50,52,51,52,51,52,52,52,52,53,51,53,49,55,52,52,52,51,53,50,55,52,51,54,49,51,52,53,32,48,53,25,55,78,70,66,38,63,66,55,31,52,50,46,56,52,51,50,55,53,52,52,54,52,52,52,50,52,53,50,53,57,62,55,73,76,112

Radius of gyration: 25.39 Å; Cα contacts (8 Å, |Δi|>4): 24; chains: 1; bounding box: 67×22×64 Å

Secondary structure (DSSP, 8-state):
------PPPHHHHHHHHHHHHHHHHHHHHHHHHHHHHHHHHHHHHHHHHHHHHHHHHHHHHTT-HHHHHHHHHHHHHHHHHHHHHHHHHHHTT-